Protein AF-A0A2W4SYV2-F1 (afdb_monomer_lite)

Structure (mmCIF, N/CA/C/O backbone):
data_AF-A0A2W4SYV2-F1
#
_entry.id   AF-A0A2W4SYV2-F1
#
loop_
_atom_site.group_PDB
_atom_site.id
_atom_site.type_symbol
_atom_site.label_atom_id
_atom_site.label_alt_id
_atom_site.label_comp_id
_atom_site.label_asym_id
_atom_site.label_entity_id
_atom_site.label_seq_id
_atom_site.pdbx_PDB_ins_code
_atom_site.Cartn_x
_atom_site.Cartn_y
_atom_site.Cartn_z
_atom_site.occupancy
_atom_site.B_iso_or_equiv
_atom_site.auth_seq_id
_atom_site.auth_comp_id
_atom_site.auth_asym_id
_atom_site.auth_atom_id
_atom_site.pdbx_PDB_model_num
ATOM 1 N N . MET A 1 1 ? 9.614 15.916 -1.999 1.00 86.62 1 MET A N 1
ATOM 2 C CA . MET A 1 1 ? 9.712 15.150 -0.733 1.00 86.62 1 MET A CA 1
ATOM 3 C C . MET A 1 1 ? 8.365 14.498 -0.463 1.00 86.62 1 MET A C 1
ATOM 5 O O . MET A 1 1 ? 7.370 15.177 -0.685 1.00 86.62 1 MET A O 1
ATOM 9 N N . THR A 1 2 ? 8.316 13.226 -0.050 1.00 95.25 2 THR A N 1
ATOM 10 C CA . THR A 1 2 ? 7.061 12.479 0.177 1.00 95.25 2 THR A CA 1
ATOM 11 C C . THR A 1 2 ? 7.185 11.601 1.417 1.00 95.25 2 THR A C 1
ATOM 13 O O . THR A 1 2 ? 8.185 10.905 1.559 1.00 95.25 2 THR A O 1
ATOM 16 N N . PHE A 1 3 ? 6.163 11.612 2.270 1.00 96.06 3 PHE A N 1
ATOM 17 C CA . PHE A 1 3 ? 6.022 10.707 3.410 1.00 96.06 3 PHE A CA 1
ATOM 18 C C . PHE A 1 3 ? 4.643 10.075 3.379 1.00 96.06 3 PHE A C 1
ATOM 20 O O . PHE A 1 3 ? 3.666 10.729 3.006 1.00 96.06 3 PHE A O 1
ATOM 27 N N . SER A 1 4 ? 4.553 8.823 3.803 1.00 96.81 4 SER A N 1
ATOM 28 C CA . SER A 1 4 ? 3.289 8.114 3.846 1.00 96.81 4 SER A CA 1
ATOM 29 C C . SER A 1 4 ? 3.254 7.102 4.985 1.00 96.81 4 SER A C 1
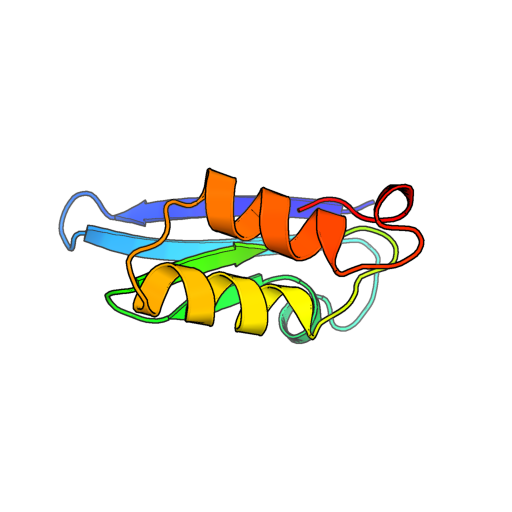ATOM 31 O O . SER A 1 4 ? 4.299 6.691 5.492 1.00 96.81 4 SER A O 1
ATOM 33 N N . LEU A 1 5 ? 2.048 6.779 5.449 1.00 97.31 5 LEU A N 1
ATOM 34 C CA . LEU A 1 5 ? 1.838 5.936 6.620 1.00 97.31 5 LEU A CA 1
ATOM 35 C C . LEU A 1 5 ? 0.588 5.080 6.434 1.00 97.31 5 LEU A C 1
ATOM 37 O O . LEU A 1 5 ? -0.461 5.591 6.040 1.00 97.31 5 LEU A O 1
ATOM 4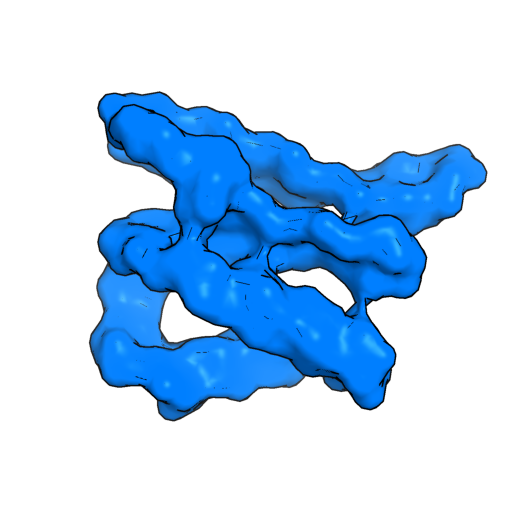1 N N . ALA A 1 6 ? 0.701 3.792 6.754 1.00 96.81 6 ALA A N 1
ATOM 42 C CA . ALA A 1 6 ? -0.427 2.882 6.900 1.00 96.81 6 ALA A CA 1
ATOM 43 C C . ALA A 1 6 ? -0.690 2.640 8.391 1.00 96.81 6 ALA A C 1
ATOM 45 O O . ALA A 1 6 ? 0.240 2.428 9.168 1.00 96.81 6 ALA A O 1
ATOM 46 N N . GLY A 1 7 ? -1.957 2.673 8.795 1.00 97.00 7 GLY A N 1
ATOM 47 C CA . GLY A 1 7 ? -2.368 2.480 10.183 1.00 97.00 7 GLY A CA 1
ATOM 48 C C . GLY A 1 7 ? -3.499 1.469 10.301 1.00 97.00 7 GLY A C 1
ATOM 49 O O . GLY A 1 7 ? -4.399 1.438 9.464 1.00 97.00 7 GLY A O 1
ATOM 50 N N . ARG A 1 8 ? -3.475 0.661 11.368 1.00 96.88 8 ARG A N 1
ATOM 51 C CA . ARG A 1 8 ? -4.561 -0.258 11.733 1.00 96.88 8 ARG A CA 1
ATOM 52 C C . ARG A 1 8 ? -5.328 0.289 12.927 1.00 96.88 8 ARG A C 1
ATOM 54 O O . ARG A 1 8 ? -4.755 0.520 13.988 1.00 96.88 8 ARG A O 1
ATOM 61 N N . CYS A 1 9 ? -6.640 0.427 12.794 1.00 97.12 9 CYS A N 1
ATOM 62 C CA . CYS A 1 9 ? -7.498 0.742 13.926 1.00 97.12 9 CYS A CA 1
ATOM 63 C C . CYS A 1 9 ? -7.633 -0.488 14.835 1.00 97.12 9 CYS A C 1
ATOM 65 O O . CYS A 1 9 ? -8.197 -1.502 14.429 1.00 97.12 9 CYS A O 1
ATOM 67 N N . ALA A 1 10 ? -7.160 -0.408 16.081 1.00 97.56 10 ALA A N 1
ATOM 68 C CA . ALA A 1 10 ? -7.228 -1.532 17.020 1.00 97.56 10 ALA A CA 1
ATOM 69 C C . ALA A 1 10 ? -8.669 -1.963 17.360 1.00 97.56 10 ALA A C 1
ATOM 71 O O . ALA A 1 10 ? -8.909 -3.141 17.598 1.00 97.56 10 ALA A O 1
ATOM 72 N N . ARG A 1 11 ? -9.625 -1.023 17.344 1.00 97.69 11 ARG A N 1
ATOM 73 C CA . ARG A 1 11 ? -11.038 -1.277 17.671 1.00 97.69 11 ARG A CA 1
ATOM 74 C C . ARG A 1 11 ? -11.799 -2.001 16.563 1.00 97.69 11 ARG A C 1
ATOM 76 O O . ARG A 1 11 ? -12.621 -2.855 16.857 1.00 97.69 11 ARG A O 1
ATOM 83 N N . THR A 1 12 ? -11.576 -1.612 15.308 1.00 96.00 12 THR A N 1
ATOM 84 C CA . THR A 1 12 ? -12.365 -2.100 14.161 1.00 96.00 12 THR A CA 1
ATOM 85 C C . THR A 1 12 ? -11.587 -3.057 13.267 1.00 96.00 12 THR A C 1
ATOM 87 O O . THR A 1 12 ? -12.166 -3.681 12.386 1.00 96.00 12 THR A O 1
ATOM 90 N N . GLY A 1 13 ? -10.266 -3.139 13.435 1.00 95.25 13 GLY A N 1
ATOM 91 C CA . GLY A 1 13 ? -9.376 -3.880 12.548 1.00 95.25 13 GLY A CA 1
ATOM 92 C C . GLY A 1 13 ? -9.171 -3.241 11.171 1.00 95.25 13 GLY A C 1
ATOM 93 O O . GLY A 1 13 ? -8.373 -3.763 10.398 1.00 95.25 13 GLY A O 1
ATOM 94 N N . MET A 1 14 ? -9.839 -2.123 10.860 1.00 96.00 14 MET A N 1
ATOM 95 C CA . MET A 1 14 ? -9.720 -1.461 9.559 1.00 96.00 14 MET A CA 1
ATOM 96 C C . MET A 1 14 ? -8.326 -0.869 9.345 1.00 96.00 14 MET A C 1
ATOM 98 O O . MET A 1 14 ? -7.718 -0.336 10.278 1.00 96.00 14 MET A O 1
ATOM 102 N N . LEU A 1 15 ? -7.857 -0.924 8.099 1.00 96.94 15 LEU A N 1
ATOM 103 C CA . LEU A 1 15 ? -6.627 -0.280 7.652 1.00 96.94 15 LEU A CA 1
ATOM 104 C C . LEU A 1 15 ? -6.946 1.039 6.944 1.00 96.94 15 LEU A C 1
ATOM 106 O O . LEU A 1 15 ? -7.884 1.116 6.152 1.00 96.94 15 LEU A O 1
ATOM 110 N N . GLY A 1 16 ? -6.150 2.062 7.236 1.00 95.62 16 GLY A N 1
ATOM 111 C CA . GLY A 1 16 ? -6.175 3.357 6.566 1.00 95.62 16 GLY A CA 1
ATOM 112 C C . GLY A 1 16 ? -4.772 3.770 6.138 1.00 95.62 16 GLY A C 1
ATOM 113 O O . GLY A 1 16 ? -3.781 3.251 6.652 1.00 95.62 16 GLY A O 1
ATOM 114 N N . ALA A 1 17 ? -4.697 4.707 5.200 1.00 96.50 17 ALA A N 1
ATOM 115 C CA . ALA A 1 17 ? -3.446 5.258 4.701 1.00 96.50 17 ALA A CA 1
ATOM 116 C C . ALA A 1 17 ? -3.529 6.784 4.626 1.00 96.50 17 ALA A C 1
ATOM 118 O O . ALA A 1 17 ? -4.601 7.337 4.376 1.00 96.50 17 ALA A O 1
ATOM 119 N N . VAL A 1 18 ? -2.394 7.443 4.844 1.00 96.56 18 VAL A N 1
ATOM 120 C CA . VAL A 1 18 ? -2.214 8.884 4.642 1.00 96.56 18 VAL A CA 1
ATOM 121 C C . VAL A 1 18 ? -0.908 9.138 3.902 1.00 96.56 18 VAL A C 1
ATOM 123 O O . VAL A 1 18 ? 0.060 8.390 4.046 1.00 96.56 18 VAL A O 1
ATOM 126 N N . VAL A 1 19 ? -0.862 10.215 3.125 1.00 96.81 19 VAL A N 1
ATOM 127 C CA . VAL A 1 19 ? 0.332 10.637 2.389 1.00 96.81 19 VAL A CA 1
ATOM 128 C C . VAL A 1 19 ? 0.418 12.159 2.347 1.00 96.81 19 VAL A C 1
ATOM 130 O O . VAL A 1 19 ? -0.588 12.847 2.185 1.00 96.81 19 VAL A O 1
ATOM 133 N N . THR A 1 20 ? 1.633 12.687 2.467 1.00 96.19 20 THR A N 1
ATOM 134 C CA . THR A 1 20 ? 1.948 14.101 2.251 1.00 96.19 20 THR A CA 1
ATOM 135 C C . THR A 1 20 ? 3.139 14.234 1.311 1.00 96.19 20 THR A C 1
ATOM 137 O O . THR A 1 20 ? 4.061 13.416 1.324 1.00 96.19 20 THR A O 1
ATOM 140 N N . THR A 1 21 ? 3.117 15.249 0.453 1.00 95.81 21 THR A N 1
ATOM 141 C CA . THR A 1 21 ? 4.190 15.514 -0.507 1.00 95.81 21 THR A CA 1
ATOM 142 C C . THR A 1 21 ? 4.166 16.967 -0.966 1.00 95.81 21 THR A C 1
ATOM 144 O O . THR A 1 21 ? 3.148 17.645 -0.871 1.00 95.81 21 THR A O 1
ATOM 147 N N . SER A 1 22 ? 5.277 17.420 -1.541 1.00 94.00 22 SER A N 1
ATOM 148 C CA . SER A 1 22 ? 5.364 18.692 -2.266 1.00 94.00 22 SER A CA 1
ATOM 149 C C . SER A 1 22 ? 4.803 18.628 -3.701 1.00 94.00 22 SER A C 1
ATOM 151 O O . SER A 1 22 ? 4.822 19.629 -4.408 1.00 94.00 22 SER A O 1
ATOM 153 N N . SER A 1 23 ? 4.365 17.453 -4.171 1.00 90.88 23 SER A N 1
ATOM 154 C CA . SER A 1 23 ? 3.820 17.218 -5.519 1.00 90.88 23 SER A CA 1
ATOM 155 C C . SER A 1 23 ? 2.283 17.241 -5.549 1.00 90.88 23 SER A C 1
ATOM 157 O O . SER A 1 23 ? 1.611 16.889 -4.584 1.00 90.88 23 SER A O 1
ATOM 159 N N . ILE A 1 24 ? 1.694 17.614 -6.683 1.00 90.81 24 ILE A N 1
ATOM 160 C CA . ILE A 1 24 ? 0.236 17.726 -6.829 1.00 90.81 24 ILE A CA 1
ATOM 161 C C . ILE A 1 24 ? -0.415 16.331 -6.932 1.00 90.81 24 ILE A C 1
ATOM 163 O O . ILE A 1 24 ? 0.205 15.359 -7.377 1.00 90.81 24 ILE A O 1
ATOM 167 N N . ALA A 1 25 ? -1.686 16.237 -6.522 1.00 89.75 25 ALA A N 1
ATOM 168 C CA . ALA A 1 25 ? -2.554 15.072 -6.723 1.00 89.75 25 ALA A CA 1
ATOM 169 C C . ALA A 1 25 ? -1.984 13.754 -6.168 1.00 89.75 25 ALA A C 1
ATOM 171 O O . ALA A 1 25 ? -2.049 12.703 -6.799 1.00 89.75 25 ALA A O 1
ATOM 172 N N . VAL A 1 26 ? -1.380 13.797 -4.982 1.00 93.06 26 VAL A N 1
ATOM 173 C CA . VAL A 1 26 ? -0.803 12.599 -4.356 1.00 93.06 26 VAL A CA 1
ATOM 174 C C . VAL A 1 26 ? -1.861 11.599 -3.897 1.00 93.06 26 VAL A C 1
ATOM 176 O O . VAL A 1 26 ? -1.645 10.391 -3.968 1.00 93.06 26 VAL A O 1
ATOM 179 N N . GLY A 1 27 ? -3.027 12.101 -3.478 1.00 90.44 27 GLY A N 1
ATOM 180 C CA . GLY A 1 27 ? -4.079 11.282 -2.888 1.00 90.44 27 GLY A CA 1
ATOM 181 C C . GLY A 1 27 ? -4.650 10.237 -3.844 1.00 90.44 27 GLY A C 1
ATOM 182 O O . GLY A 1 27 ? -5.039 9.172 -3.389 1.00 90.44 27 GLY 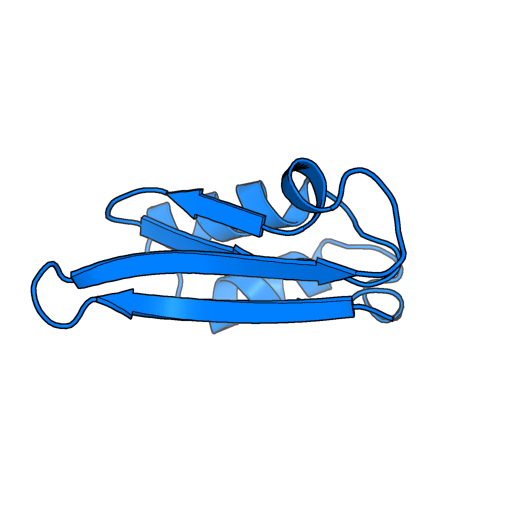A O 1
ATOM 183 N N . SER A 1 28 ? -4.656 10.511 -5.152 1.00 89.62 28 SER A N 1
ATOM 184 C CA . SER A 1 28 ? -5.111 9.565 -6.179 1.00 89.62 28 SER A CA 1
ATOM 185 C C . SER A 1 28 ? -4.002 8.661 -6.718 1.00 89.62 28 SER A C 1
ATOM 187 O O . SER A 1 28 ? -4.297 7.656 -7.358 1.00 89.62 28 SER A O 1
ATOM 189 N N . ARG A 1 29 ? -2.732 9.021 -6.501 1.00 93.31 29 ARG A N 1
ATOM 190 C CA . ARG A 1 29 ? -1.587 8.319 -7.093 1.00 93.31 29 ARG A CA 1
ATOM 191 C C . ARG A 1 29 ? -0.924 7.338 -6.143 1.00 93.31 29 ARG A C 1
ATOM 193 O O . ARG A 1 29 ? -0.430 6.321 -6.607 1.00 93.31 29 ARG A O 1
ATOM 200 N N . CYS A 1 30 ? -0.839 7.689 -4.860 1.00 95.88 30 CYS A N 1
ATOM 201 C CA . CYS A 1 30 ? 0.058 7.007 -3.932 1.00 95.88 30 CYS A CA 1
ATOM 202 C C . CYS A 1 30 ? -0.636 6.155 -2.882 1.00 95.88 30 CYS A C 1
ATOM 204 O O . CYS A 1 30 ? -0.015 5.216 -2.407 1.00 95.88 30 CYS A O 1
ATOM 206 N N . GLN A 1 31 ? -1.862 6.486 -2.475 1.00 95.25 31 GLN A N 1
ATOM 207 C CA . GLN A 1 31 ? -2.545 5.805 -1.375 1.00 95.25 31 GLN A CA 1
ATOM 208 C C . GLN A 1 31 ? -3.747 5.024 -1.897 1.00 95.25 31 GLN A C 1
ATOM 210 O O . GLN A 1 31 ? -4.627 5.572 -2.559 1.00 95.25 31 GLN A O 1
ATOM 215 N N . HIS A 1 32 ? -3.793 3.737 -1.571 1.00 96.38 32 HIS A N 1
ATOM 216 C CA . HIS A 1 32 ? -4.898 2.859 -1.920 1.00 96.38 32 HIS A CA 1
ATOM 217 C C . HIS A 1 32 ? -5.289 2.052 -0.687 1.00 96.38 32 HIS A C 1
ATOM 219 O O . HIS A 1 32 ? -4.432 1.542 0.031 1.00 96.38 32 HIS A O 1
ATOM 225 N N . ALA A 1 33 ? -6.586 1.921 -0.438 1.00 96.31 33 ALA A N 1
ATOM 226 C CA . ALA A 1 33 ? -7.105 1.100 0.644 1.00 96.31 33 ALA A CA 1
ATOM 227 C C . ALA A 1 33 ? -8.385 0.400 0.195 1.00 96.31 33 ALA A C 1
ATOM 229 O O . ALA A 1 33 ? -9.173 0.951 -0.574 1.00 96.31 33 ALA A O 1
ATOM 230 N N . ALA A 1 34 ? -8.588 -0.816 0.686 1.00 96.75 34 ALA A N 1
ATOM 231 C CA . ALA A 1 34 ? -9.804 -1.581 0.473 1.00 96.75 34 ALA A CA 1
ATOM 232 C C . ALA A 1 34 ? -10.250 -2.208 1.797 1.00 96.75 34 ALA A C 1
ATOM 234 O O . ALA A 1 34 ? -9.474 -2.892 2.472 1.00 96.75 34 ALA A O 1
ATOM 235 N N . ALA A 1 35 ? -11.511 -1.967 2.166 1.00 96.06 35 ALA A N 1
ATOM 236 C CA . ALA A 1 35 ? -12.095 -2.463 3.407 1.00 96.06 35 ALA A CA 1
ATOM 237 C C . ALA A 1 35 ? -12.008 -3.995 3.483 1.00 96.06 35 ALA A C 1
ATOM 239 O O . ALA A 1 35 ? -12.300 -4.688 2.510 1.00 96.06 35 ALA A O 1
ATOM 240 N N . GLY A 1 36 ? -11.566 -4.511 4.633 1.00 94.62 36 GLY A N 1
ATOM 241 C CA . GLY A 1 36 ? -11.370 -5.947 4.859 1.00 94.62 36 GLY A CA 1
ATOM 242 C C . GLY A 1 36 ? -10.208 -6.584 4.084 1.00 94.62 36 GLY A C 1
ATOM 243 O O . GLY A 1 36 ? -9.969 -7.771 4.265 1.00 94.62 36 GLY A O 1
ATOM 244 N N . VAL A 1 37 ? -9.485 -5.824 3.252 1.00 96.88 37 VAL A N 1
ATOM 245 C CA . VAL A 1 37 ? -8.378 -6.333 2.426 1.00 96.88 37 VAL A CA 1
ATOM 246 C C . VAL A 1 37 ? -7.038 -5.785 2.900 1.00 96.88 37 VAL A C 1
ATOM 248 O O . VAL A 1 37 ? -6.153 -6.551 3.266 1.00 96.88 37 VAL A O 1
ATOM 251 N N . GLY A 1 38 ? -6.855 -4.463 2.880 1.00 96.88 38 GLY A N 1
ATOM 252 C CA . GLY A 1 38 ? -5.520 -3.901 3.053 1.00 96.88 38 GLY A CA 1
ATOM 253 C C . GLY A 1 38 ? -5.400 -2.417 2.746 1.00 96.88 38 GLY A C 1
ATOM 254 O O . GLY A 1 38 ? -6.348 -1.770 2.296 1.00 96.88 38 GLY A O 1
ATOM 255 N N . ALA A 1 39 ? -4.188 -1.909 2.949 1.00 97.75 39 ALA A N 1
ATOM 256 C CA . ALA A 1 39 ? -3.718 -0.636 2.425 1.00 97.75 39 ALA A CA 1
ATOM 257 C C . ALA A 1 39 ? -2.410 -0.876 1.663 1.00 97.75 39 ALA A C 1
ATOM 259 O O . ALA A 1 39 ? -1.590 -1.685 2.090 1.00 97.75 39 ALA A O 1
ATOM 260 N N . ALA A 1 40 ? -2.234 -0.187 0.542 1.00 97.31 40 ALA A N 1
ATOM 261 C CA . ALA A 1 40 ? -1.055 -0.280 -0.302 1.00 97.31 40 ALA A CA 1
ATOM 262 C C . ALA A 1 40 ? -0.620 1.128 -0.701 1.00 97.31 40 ALA A C 1
ATOM 264 O O . ALA A 1 40 ? -1.455 1.952 -1.100 1.00 97.31 40 ALA A O 1
ATOM 265 N N . LEU A 1 41 ? 0.677 1.400 -0.580 1.00 97.31 41 LEU A N 1
ATOM 266 C CA . LEU A 1 41 ? 1.251 2.688 -0.924 1.00 97.31 41 LEU A CA 1
ATOM 267 C C . LEU A 1 41 ? 2.308 2.522 -2.009 1.00 97.31 41 LEU A C 1
ATOM 269 O O . LEU A 1 41 ? 3.034 1.540 -2.047 1.00 97.31 41 LEU A O 1
ATOM 273 N N . THR A 1 42 ? 2.360 3.469 -2.936 1.00 95.31 42 THR A N 1
ATOM 274 C CA . THR A 1 42 ? 3.402 3.523 -3.963 1.00 95.31 42 THR A CA 1
ATOM 275 C C . THR A 1 42 ? 3.817 4.969 -4.157 1.00 95.31 42 THR A C 1
ATOM 277 O O . THR A 1 42 ? 2.987 5.848 -4.377 1.00 95.31 42 THR A O 1
ATOM 280 N N . GLN A 1 43 ? 5.101 5.263 -4.013 1.00 94.88 43 GLN A N 1
ATOM 281 C CA . GLN A 1 43 ? 5.628 6.623 -4.029 1.00 94.88 43 GLN A CA 1
ATOM 282 C C . GLN A 1 43 ? 6.985 6.681 -4.717 1.00 94.88 43 GLN A C 1
ATOM 284 O O . GLN A 1 43 ? 7.575 5.652 -5.017 1.00 94.88 43 GLN A O 1
ATOM 289 N N . HIS A 1 44 ? 7.459 7.906 -4.962 1.00 92.44 44 HIS A N 1
ATOM 290 C CA . HIS A 1 44 ? 8.623 8.209 -5.799 1.00 92.44 44 HIS A CA 1
ATOM 291 C C . HIS A 1 44 ? 8.448 7.728 -7.253 1.00 92.44 44 HIS A C 1
ATOM 293 O O . HIS A 1 44 ? 8.212 6.557 -7.524 1.00 92.44 44 HIS A O 1
ATOM 299 N N . MET A 1 45 ? 8.477 8.666 -8.209 1.00 91.25 45 MET A N 1
ATOM 300 C CA . MET A 1 45 ? 8.142 8.398 -9.620 1.00 91.25 45 MET A CA 1
ATOM 301 C C . MET A 1 45 ? 6.886 7.517 -9.790 1.00 91.25 45 MET A C 1
ATOM 303 O O . MET A 1 45 ? 6.882 6.603 -10.603 1.00 91.25 45 MET A O 1
ATOM 307 N N . THR A 1 46 ? 5.842 7.766 -8.997 1.00 90.44 46 THR A N 1
ATOM 308 C CA . THR A 1 46 ? 4.721 6.851 -8.736 1.00 90.44 46 THR A CA 1
ATOM 309 C C . THR A 1 46 ? 4.103 6.187 -9.971 1.00 90.44 46 THR A C 1
ATOM 311 O O . THR A 1 46 ? 3.825 6.857 -10.966 1.00 90.44 46 THR A O 1
ATOM 314 N N . ASP A 1 47 ? 3.773 4.897 -9.849 1.00 92.94 47 ASP A N 1
ATOM 315 C CA . ASP A 1 47 ? 2.889 4.178 -10.772 1.00 92.94 47 ASP A CA 1
ATOM 316 C C . ASP A 1 47 ? 1.561 3.828 -10.075 1.00 92.94 47 ASP A C 1
ATOM 318 O O . ASP A 1 47 ? 1.513 2.867 -9.303 1.00 92.94 47 ASP A O 1
ATOM 322 N N . PRO A 1 48 ? 0.467 4.566 -10.348 1.00 92.81 48 PRO A N 1
ATOM 323 C CA . PRO A 1 48 ? -0.824 4.370 -9.681 1.00 92.81 48 PRO A CA 1
ATOM 324 C C . PRO A 1 48 ? -1.466 2.994 -9.906 1.00 92.81 48 PRO A C 1
ATOM 326 O O . PRO A 1 48 ? -2.468 2.677 -9.270 1.00 92.81 48 PRO A O 1
ATOM 329 N N . ARG A 1 49 ? -0.927 2.171 -10.816 1.00 94.44 49 ARG A N 1
ATOM 330 C CA . ARG A 1 49 ? -1.422 0.811 -11.080 1.00 94.44 49 ARG A CA 1
ATOM 331 C C . ARG A 1 49 ? -0.962 -0.193 -10.021 1.00 94.44 49 ARG A C 1
ATOM 333 O O . ARG A 1 49 ? -1.618 -1.216 -9.837 1.00 94.44 49 ARG A O 1
ATOM 340 N N . LEU A 1 50 ? 0.131 0.092 -9.305 1.00 96.06 50 LEU A N 1
ATOM 341 C CA . LEU A 1 50 ? 0.730 -0.848 -8.350 1.00 96.06 50 LEU A CA 1
ATOM 342 C C . LEU A 1 50 ? -0.075 -0.984 -7.058 1.00 96.06 50 LEU A C 1
ATOM 344 O O . LEU A 1 50 ? -0.173 -2.081 -6.519 1.00 96.06 50 LEU A O 1
ATOM 348 N N . GLY A 1 51 ? -0.704 0.092 -6.584 1.00 96.44 51 GLY A N 1
ATOM 349 C CA . GLY A 1 51 ? -1.589 0.029 -5.420 1.00 96.44 51 GLY A CA 1
ATOM 350 C C . GLY A 1 51 ? -2.773 -0.926 -5.622 1.00 96.44 51 GLY A C 1
ATOM 351 O O . GLY A 1 51 ? -2.934 -1.856 -4.831 1.00 96.44 51 GLY A O 1
ATOM 352 N N . PRO A 1 52 ? -3.577 -0.765 -6.693 1.00 96.69 52 PRO A N 1
ATOM 353 C CA . PRO A 1 52 ? -4.648 -1.698 -7.035 1.00 96.69 52 PRO A CA 1
ATOM 354 C C . PRO A 1 52 ? -4.165 -3.139 -7.235 1.00 96.69 52 PRO A C 1
ATOM 356 O O . PRO A 1 52 ? -4.821 -4.055 -6.746 1.00 96.69 52 PRO A O 1
ATOM 359 N N . LEU A 1 53 ? -3.012 -3.342 -7.886 1.00 96.94 53 LEU A N 1
ATOM 360 C CA . LEU A 1 53 ? -2.407 -4.669 -8.052 1.00 96.94 53 LEU A CA 1
ATOM 361 C C . LEU A 1 53 ? -2.096 -5.325 -6.700 1.00 96.94 53 LEU A C 1
ATOM 363 O O . LEU A 1 53 ? -2.500 -6.460 -6.461 1.00 96.94 53 LEU A O 1
ATOM 367 N N . MET A 1 54 ? -1.415 -4.613 -5.798 1.00 98.00 54 MET A N 1
ATOM 368 C CA . MET A 1 54 ? -1.092 -5.142 -4.472 1.00 98.00 54 MET A CA 1
ATOM 369 C C . MET A 1 54 ? -2.360 -5.450 -3.665 1.00 98.00 54 MET A C 1
ATOM 371 O O . MET A 1 54 ? -2.433 -6.498 -3.032 1.00 98.00 54 MET A O 1
ATOM 375 N N . LEU A 1 55 ? -3.391 -4.598 -3.729 1.00 98.12 55 LEU A N 1
ATOM 376 C CA . LEU A 1 55 ? -4.677 -4.875 -3.077 1.00 98.12 55 LEU A CA 1
ATOM 377 C C . LEU A 1 55 ? -5.388 -6.104 -3.663 1.00 98.12 55 LEU A C 1
ATOM 379 O O . LEU A 1 55 ? -6.046 -6.829 -2.919 1.00 98.12 55 LEU A O 1
ATOM 383 N N . ASP A 1 56 ? -5.275 -6.356 -4.968 1.00 98.31 56 ASP A N 1
ATOM 384 C CA . ASP A 1 56 ? -5.813 -7.575 -5.581 1.00 98.31 56 ASP A CA 1
ATOM 385 C C . ASP A 1 56 ? -5.088 -8.833 -5.082 1.00 98.31 56 ASP A C 1
ATOM 387 O O . ASP A 1 56 ? -5.729 -9.812 -4.696 1.00 98.31 56 ASP A O 1
ATOM 391 N N . LEU A 1 57 ? -3.758 -8.783 -4.988 1.00 98.50 57 LEU A N 1
ATOM 392 C CA . LEU A 1 57 ? -2.959 -9.877 -4.432 1.00 98.50 57 LEU A CA 1
ATOM 393 C C . LEU A 1 57 ? -3.317 -10.143 -2.964 1.00 98.50 57 LEU A C 1
ATOM 395 O O . LEU A 1 57 ? -3.558 -11.290 -2.589 1.00 98.50 57 LEU A O 1
ATOM 399 N N . LEU A 1 58 ? -3.463 -9.099 -2.147 1.00 98.25 58 LEU A N 1
ATOM 400 C CA . LEU A 1 58 ? -3.938 -9.252 -0.769 1.00 98.25 58 LEU A CA 1
ATOM 401 C C . LEU A 1 58 ? -5.331 -9.896 -0.715 1.00 98.25 58 LEU A C 1
ATOM 403 O O . LEU A 1 58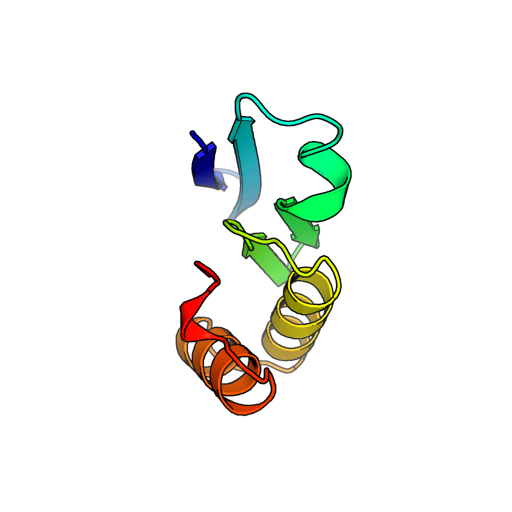 ? -5.563 -10.806 0.078 1.00 98.25 58 LEU A O 1
ATOM 407 N N . ARG A 1 59 ? -6.254 -9.486 -1.597 1.00 98.31 59 ARG A N 1
ATOM 408 C CA . ARG A 1 59 ? -7.604 -10.070 -1.676 1.00 98.31 59 ARG A CA 1
ATOM 409 C C . ARG A 1 59 ? -7.575 -11.560 -2.032 1.00 98.31 59 ARG A C 1
ATOM 411 O O . ARG A 1 59 ? -8.440 -12.307 -1.587 1.00 98.31 59 ARG A O 1
ATOM 418 N N . ARG A 1 60 ? -6.580 -11.995 -2.806 1.00 98.12 60 ARG A N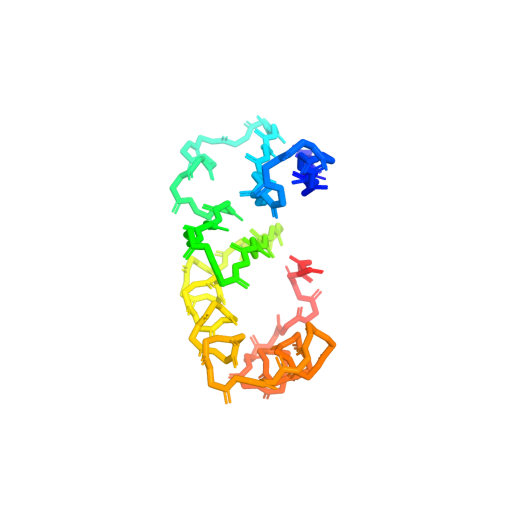 1
ATOM 419 C CA . ARG A 1 60 ? -6.356 -13.400 -3.186 1.00 98.12 60 ARG A CA 1
ATOM 420 C C . ARG A 1 60 ? -5.647 -14.225 -2.103 1.00 98.12 60 ARG A C 1
ATOM 422 O O . ARG A 1 60 ? -5.410 -15.409 -2.321 1.00 98.12 60 ARG A O 1
ATOM 429 N N . GLY A 1 61 ? -5.328 -13.629 -0.953 1.00 97.75 61 GLY A N 1
ATOM 430 C CA . GLY A 1 61 ? -4.726 -14.313 0.192 1.00 97.75 61 GLY A CA 1
ATOM 431 C C . GLY A 1 61 ? -3.197 -14.342 0.194 1.00 97.75 61 GLY A C 1
ATOM 432 O O . GLY A 1 61 ? -2.613 -15.019 1.038 1.00 97.75 61 GLY A O 1
ATOM 433 N N . TYR A 1 62 ? -2.537 -13.616 -0.714 1.00 98.56 62 TYR A N 1
ATOM 434 C CA . TYR A 1 62 ? -1.087 -13.433 -0.642 1.00 98.56 62 TYR A CA 1
ATOM 435 C C . TYR A 1 62 ? -0.718 -12.541 0.548 1.00 98.56 62 TYR A C 1
ATOM 437 O O . TYR A 1 62 ? -1.475 -11.651 0.944 1.00 98.56 62 TYR A O 1
ATOM 445 N N . SER A 1 63 ? 0.469 -12.757 1.112 1.00 98.38 63 SER A N 1
ATOM 446 C CA . SER A 1 63 ? 1.001 -11.885 2.159 1.00 98.38 63 SER A CA 1
ATOM 447 C C . SER A 1 63 ? 1.384 -10.508 1.601 1.00 98.38 63 SER A C 1
ATOM 449 O O . SER A 1 63 ? 1.599 -10.341 0.399 1.00 98.38 63 SER A O 1
ATOM 451 N N . ALA A 1 64 ? 1.527 -9.514 2.482 1.00 97.62 64 ALA A N 1
ATOM 452 C CA . ALA A 1 64 ? 1.982 -8.180 2.087 1.00 97.62 64 ALA A CA 1
ATOM 453 C C . ALA A 1 64 ? 3.352 -8.212 1.392 1.00 97.62 64 ALA A C 1
ATOM 455 O O . ALA A 1 64 ? 3.527 -7.568 0.362 1.00 97.62 64 ALA A O 1
ATOM 456 N N . GLN A 1 65 ? 4.289 -9.018 1.903 1.00 98.38 65 GLN A N 1
ATOM 457 C CA . GLN 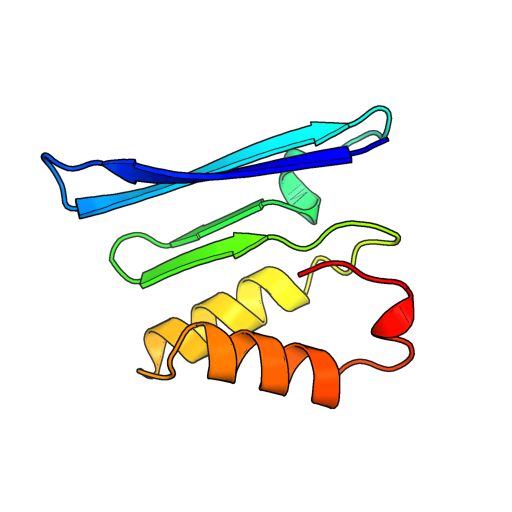A 1 65 ? 5.605 -9.158 1.284 1.00 98.38 65 GLN A CA 1
ATOM 458 C C . GLN A 1 65 ? 5.505 -9.792 -0.106 1.00 98.38 65 GLN A C 1
ATOM 460 O O . GLN A 1 65 ? 6.081 -9.269 -1.048 1.00 98.38 65 GLN A O 1
ATOM 465 N N . GLN A 1 66 ? 4.698 -10.847 -0.271 1.00 98.62 66 GLN A N 1
ATOM 466 C CA . GLN A 1 66 ? 4.478 -11.464 -1.584 1.00 98.62 66 GLN A CA 1
ATOM 467 C C . GLN A 1 66 ? 3.850 -10.488 -2.586 1.00 98.62 66 GLN A C 1
ATOM 469 O O . GLN A 1 66 ? 4.203 -10.507 -3.764 1.00 98.62 66 GLN A O 1
ATOM 474 N N . ALA A 1 67 ? 2.933 -9.628 -2.132 1.00 98.31 67 ALA A N 1
ATOM 475 C CA . ALA A 1 67 ? 2.335 -8.601 -2.976 1.00 98.31 67 ALA A CA 1
ATOM 476 C C . ALA A 1 67 ? 3.372 -7.562 -3.438 1.00 98.31 67 ALA A C 1
ATOM 478 O O . ALA A 1 67 ? 3.387 -7.205 -4.618 1.00 98.31 67 ALA A O 1
ATOM 479 N N . ILE A 1 68 ? 4.256 -7.121 -2.536 1.00 97.94 68 ILE A N 1
ATOM 480 C CA . ILE A 1 68 ? 5.367 -6.214 -2.855 1.00 97.94 68 ILE A CA 1
ATOM 481 C C . ILE A 1 68 ? 6.344 -6.889 -3.820 1.00 97.94 68 ILE A C 1
ATOM 483 O O . ILE A 1 68 ? 6.644 -6.321 -4.867 1.00 97.94 68 ILE A O 1
ATOM 487 N N . ASP A 1 69 ? 6.791 -8.109 -3.523 1.00 98.06 69 ASP A N 1
ATOM 488 C CA . ASP A 1 69 ? 7.755 -8.846 -4.346 1.00 98.06 69 ASP A CA 1
ATOM 489 C C . ASP A 1 69 ? 7.223 -9.058 -5.769 1.00 98.06 69 ASP A C 1
ATOM 491 O O . ASP A 1 69 ? 7.933 -8.824 -6.748 1.00 98.06 69 ASP A O 1
ATOM 495 N N . ALA A 1 70 ? 5.945 -9.428 -5.902 1.00 97.12 70 ALA A N 1
ATOM 496 C CA . ALA A 1 70 ? 5.290 -9.569 -7.197 1.00 97.12 70 ALA A CA 1
ATOM 497 C C . ALA A 1 70 ? 5.185 -8.228 -7.943 1.00 97.12 70 ALA A C 1
ATOM 499 O O . ALA A 1 70 ? 5.444 -8.176 -9.147 1.00 97.12 70 ALA A O 1
ATOM 500 N N . ALA A 1 71 ? 4.843 -7.137 -7.248 1.00 96.25 71 ALA A N 1
ATOM 501 C CA . ALA A 1 71 ? 4.794 -5.803 -7.844 1.00 96.25 71 ALA A CA 1
ATOM 502 C C . ALA A 1 71 ? 6.183 -5.339 -8.316 1.00 96.25 71 ALA A C 1
ATOM 504 O O . ALA A 1 71 ? 6.303 -4.798 -9.416 1.00 96.25 71 ALA A O 1
ATOM 505 N N . VAL A 1 72 ? 7.235 -5.591 -7.534 1.00 96.88 72 VAL A N 1
ATOM 506 C CA . VAL A 1 72 ? 8.629 -5.285 -7.888 1.00 96.88 72 VAL A CA 1
ATOM 507 C C . VAL A 1 72 ? 9.079 -6.106 -9.094 1.00 96.88 72 VAL A C 1
ATOM 509 O O . VAL A 1 72 ? 9.633 -5.536 -10.034 1.00 96.88 72 VAL A O 1
ATOM 512 N N . ALA A 1 73 ? 8.811 -7.414 -9.099 1.00 95.88 73 ALA A N 1
ATOM 513 C CA . ALA A 1 73 ? 9.205 -8.318 -10.177 1.00 95.88 73 ALA A CA 1
ATOM 514 C C . ALA A 1 73 ? 8.500 -8.002 -11.507 1.00 95.88 73 ALA A C 1
ATOM 516 O O . ALA A 1 73 ? 9.099 -8.130 -12.573 1.00 95.88 73 ALA A O 1
ATOM 517 N N . ALA A 1 74 ? 7.240 -7.562 -11.455 1.00 90.31 74 ALA A N 1
ATOM 518 C CA . ALA A 1 74 ? 6.448 -7.235 -12.639 1.00 90.31 74 ALA A CA 1
ATOM 519 C C . ALA A 1 74 ? 6.674 -5.806 -13.174 1.00 90.31 74 ALA A C 1
ATOM 521 O O . ALA A 1 74 ? 6.131 -5.461 -14.225 1.00 90.31 74 ALA A O 1
ATOM 522 N N . THR A 1 75 ? 7.450 -4.965 -12.477 1.00 93.81 75 THR A N 1
ATOM 523 C CA . THR A 1 75 ? 7.605 -3.542 -12.815 1.00 93.81 75 THR A CA 1
ATOM 524 C C . THR A 1 75 ? 9.008 -3.235 -13.335 1.00 93.81 75 THR A C 1
ATOM 526 O O . THR A 1 75 ? 9.968 -3.243 -12.561 1.00 93.81 75 THR A O 1
ATOM 529 N N . PRO A 1 76 ? 9.155 -2.874 -14.624 1.00 93.06 76 PRO A N 1
ATOM 530 C CA . PRO A 1 76 ? 10.408 -2.340 -15.136 1.00 93.06 76 PRO A CA 1
ATOM 531 C C . PRO A 1 76 ? 10.831 -1.098 -14.351 1.00 93.06 76 PRO A C 1
ATOM 533 O O . PRO A 1 76 ? 10.015 -0.212 -14.094 1.00 93.06 76 PRO A O 1
ATOM 536 N N . ARG A 1 77 ? 12.121 -1.017 -14.015 1.00 92.62 77 ARG A N 1
ATOM 537 C CA . ARG A 1 77 ? 12.693 0.086 -13.228 1.00 92.62 77 ARG A CA 1
ATOM 538 C C . ARG A 1 77 ? 11.997 0.298 -11.876 1.00 92.62 77 ARG A C 1
ATOM 540 O O . ARG A 1 77 ? 11.754 1.430 -11.455 1.00 92.62 77 ARG A O 1
ATOM 547 N N . SER A 1 78 ? 11.652 -0.793 -11.191 1.00 93.00 78 SER A N 1
ATOM 548 C CA . SER A 1 78 ? 11.106 -0.752 -9.829 1.00 93.00 78 SER A CA 1
ATOM 549 C C . SER A 1 78 ? 12.043 -0.053 -8.835 1.00 93.00 78 SER A C 1
ATOM 551 O O . SER A 1 78 ? 11.554 0.532 -7.875 1.00 93.00 78 SER A O 1
ATOM 553 N N . ASP A 1 79 ? 13.348 0.013 -9.127 1.00 94.06 79 ASP A N 1
ATOM 554 C CA . ASP A 1 79 ? 14.356 0.806 -8.407 1.00 94.06 79 ASP A CA 1
ATOM 555 C C . ASP A 1 79 ? 14.034 2.308 -8.345 1.00 94.06 79 ASP A C 1
ATOM 557 O O . ASP A 1 79 ? 14.500 3.017 -7.457 1.00 94.06 79 ASP A O 1
ATOM 561 N N . TRP A 1 80 ? 13.209 2.816 -9.262 1.00 94.31 80 TRP A N 1
ATOM 562 C CA . TRP A 1 80 ? 12.758 4.207 -9.243 1.00 94.31 80 TRP A CA 1
ATOM 563 C C . TRP A 1 80 ? 11.554 4.432 -8.339 1.00 94.31 80 TRP A C 1
ATOM 565 O O . TRP A 1 80 ? 11.035 5.545 -8.305 1.00 94.31 80 TRP A O 1
ATOM 575 N N . ARG A 1 81 ? 11.062 3.410 -7.643 1.00 93.81 81 ARG A N 1
ATOM 576 C CA . ARG A 1 81 ? 9.834 3.462 -6.847 1.00 93.81 81 ARG A CA 1
ATOM 577 C C . ARG A 1 81 ? 10.116 3.015 -5.426 1.00 93.81 81 ARG A C 1
ATOM 579 O O . ARG A 1 81 ? 11.049 2.269 -5.157 1.00 93.81 81 ARG A O 1
ATOM 586 N N . GLN A 1 82 ? 9.256 3.459 -4.529 1.00 95.69 82 GLN A N 1
ATOM 587 C CA . GLN A 1 82 ? 9.156 2.962 -3.171 1.00 95.69 82 GLN A CA 1
ATOM 588 C C . GLN A 1 82 ? 7.741 2.420 -2.966 1.00 95.69 82 GLN A C 1
ATOM 590 O O . GLN A 1 82 ? 6.769 3.102 -3.305 1.00 95.69 82 GLN A O 1
ATOM 595 N N . LEU A 1 83 ? 7.647 1.197 -2.449 1.00 94.69 83 LEU A N 1
ATOM 596 C CA . LEU A 1 83 ? 6.411 0.471 -2.149 1.00 94.69 83 LEU A CA 1
ATOM 597 C C . LEU A 1 83 ? 6.372 0.140 -0.655 1.00 94.69 83 LEU A C 1
ATOM 599 O O . LEU A 1 83 ? 7.469 -0.108 -0.104 1.00 94.69 83 LEU A O 1
#

Sequence (83 aa):
MTFSLAGRCARTGMLGAVVTTSSIAVGSRCQHAAAGVGAALTQHMTDPRLGPLMLDLLRRGYSAQQAIDAAVAATPRSDWRQL

Radius of gyration: 12.46 Å; chains: 1; bounding box: 27×33×33 Å

pLDDT: mean 95.53, std 2.53, range [86.62, 98.62]

Secondary structure (DSSP, 8-state):
-EEEEEEE-TTT--EEEEEEESSTTHHHHTEEEETTTEEEE-BSS--TTHHHHHHHHHHTT--HHHHHHHHHHTSTTGGG-B-

Foldseek 3Di:
DKDKDWDADPVPRAIDMDMDDPDPPLVQFFWDGDGPFDIGGKDAVTDSVLRVQLSVCSVVVDDSVRSVVVSCVPDDPCVRMDD